Protein AF-A0A2S3QRE5-F1 (afdb_monomer)

Radius of gyration: 14.34 Å; Cα contacts (8 Å, |Δi|>4): 87; chains: 1; bounding box: 33×30×36 Å

Nearest PDB structures (foldseek):
  2wy4-assembly1_A  TM=5.743E-01  e=6.228E-01  Campylobacter jejuni
  7dih-assembly2_B  TM=5.641E-01  e=8.441E-01  Aquifex aeolicus VF5
  1v4x-assembly1_A  TM=5.140E-01  e=6.552E-01  Thunnus thynnus
  1cqx-assembly1_A  TM=5.227E-01  e=6.892E-01  Cupriavidus necator
  4iro-assembly1_C  TM=5.812E-01  e=5.231E+00  Trematomus bernacchii

Structure (mmCIF, N/CA/C/O backbone):
data_AF-A0A2S3QRE5-F1
#
_entry.id   AF-A0A2S3QRE5-F1
#
loop_
_atom_site.group_PDB
_atom_site.id
_atom_site.type_symbol
_atom_site.label_atom_id
_atom_site.label_alt_id
_atom_site.label_comp_id
_atom_site.la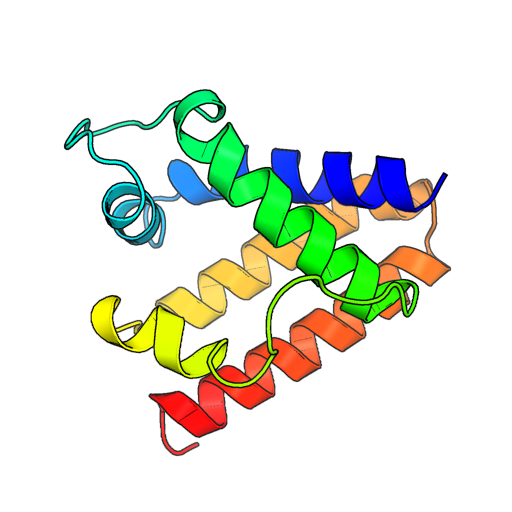bel_asym_id
_atom_site.label_entity_id
_atom_site.label_seq_id
_atom_site.pdbx_PDB_ins_code
_atom_site.Cartn_x
_atom_site.Cartn_y
_atom_site.Cartn_z
_atom_site.occupancy
_atom_site.B_iso_or_equiv
_atom_site.auth_seq_id
_atom_site.auth_comp_id
_atom_site.auth_asym_id
_atom_site.auth_atom_id
_atom_site.pdbx_PDB_model_num
ATOM 1 N N . MET A 1 1 ? -4.442 9.277 17.644 1.00 82.94 1 MET A N 1
ATOM 2 C CA . MET A 1 1 ? -4.113 7.846 17.812 1.00 82.94 1 MET A CA 1
ATOM 3 C C . MET A 1 1 ? -4.108 7.135 16.464 1.00 82.94 1 MET A C 1
ATOM 5 O O . MET A 1 1 ? -3.065 6.629 16.083 1.00 82.94 1 MET A O 1
ATOM 9 N N . GLU A 1 2 ? -5.195 7.197 15.691 1.00 92.94 2 GLU A N 1
ATOM 10 C CA . GLU A 1 2 ? -5.298 6.530 14.378 1.00 92.94 2 GLU A CA 1
ATOM 11 C C . GLU A 1 2 ? -4.346 7.094 13.312 1.00 92.94 2 GLU A C 1
ATOM 13 O O . GLU A 1 2 ? -3.720 6.322 12.603 1.00 92.94 2 GLU A O 1
ATOM 18 N N . ILE A 1 3 ? -4.146 8.418 13.240 1.00 95.56 3 ILE A N 1
ATOM 19 C CA . ILE A 1 3 ? -3.173 9.030 12.308 1.00 95.56 3 ILE A CA 1
ATOM 20 C C . ILE A 1 3 ? -1.757 8.474 12.528 1.00 95.56 3 ILE A C 1
ATOM 22 O O . ILE A 1 3 ? -1.106 8.037 11.586 1.00 95.56 3 ILE A O 1
ATOM 26 N N . GLN A 1 4 ? -1.311 8.424 13.785 1.00 96.69 4 GLN A N 1
ATOM 27 C CA . GLN A 1 4 ? -0.004 7.863 14.142 1.00 96.69 4 GLN A CA 1
ATOM 28 C C . GLN A 1 4 ? 0.068 6.357 13.860 1.00 96.69 4 GLN A C 1
ATOM 30 O O . GLN A 1 4 ? 1.128 5.841 13.518 1.00 96.69 4 GLN A O 1
ATOM 35 N N . LEU A 1 5 ? -1.047 5.636 14.017 1.00 97.69 5 LEU A N 1
ATOM 36 C CA . LEU A 1 5 ? -1.124 4.224 13.659 1.00 97.69 5 LEU A CA 1
ATOM 37 C C . LEU A 1 5 ? -0.998 4.033 12.142 1.00 97.69 5 LEU A C 1
ATOM 39 O O . LEU A 1 5 ? -0.249 3.157 11.720 1.00 97.69 5 LEU A O 1
ATOM 43 N N . ILE A 1 6 ? -1.648 4.882 11.337 1.00 98.25 6 ILE A N 1
ATOM 44 C CA . ILE A 1 6 ? -1.502 4.884 9.877 1.00 98.25 6 ILE A CA 1
ATOM 45 C C . ILE A 1 6 ? -0.031 5.054 9.502 1.00 98.25 6 ILE A C 1
ATOM 47 O O . ILE A 1 6 ? 0.498 4.219 8.781 1.00 98.25 6 ILE A O 1
ATOM 51 N N . GLU A 1 7 ? 0.637 6.076 10.038 1.00 97.44 7 GLU A N 1
ATOM 52 C CA . GLU A 1 7 ? 2.052 6.358 9.757 1.00 97.44 7 GLU A CA 1
ATOM 53 C C . GLU A 1 7 ? 2.980 5.196 10.140 1.00 97.44 7 GLU A C 1
ATOM 55 O O . GLU A 1 7 ? 3.921 4.879 9.414 1.00 97.44 7 GLU A O 1
ATOM 60 N N . LYS A 1 8 ? 2.717 4.534 11.274 1.00 97.88 8 LYS A N 1
ATOM 61 C CA . LYS A 1 8 ? 3.495 3.366 11.713 1.00 97.88 8 LYS A CA 1
ATOM 62 C C . LYS A 1 8 ? 3.298 2.171 10.786 1.00 97.88 8 LYS A C 1
ATOM 64 O O . LYS A 1 8 ? 4.281 1.553 10.383 1.00 97.88 8 LYS A O 1
ATOM 69 N N . VAL A 1 9 ? 2.048 1.855 10.451 1.00 98.44 9 VAL A N 1
ATOM 70 C CA . VAL A 1 9 ? 1.699 0.725 9.578 1.00 98.44 9 VAL A CA 1
ATOM 71 C C . VAL A 1 9 ? 2.270 0.934 8.180 1.00 98.44 9 VAL A C 1
ATOM 73 O O . VAL A 1 9 ? 2.899 0.027 7.641 1.00 98.44 9 VAL A O 1
ATOM 76 N N . THR A 1 10 ? 2.098 2.119 7.591 1.00 97.75 10 THR A N 1
ATOM 77 C CA . THR A 1 10 ? 2.609 2.410 6.245 1.00 97.75 10 THR A CA 1
ATOM 78 C C . THR A 1 10 ? 4.129 2.355 6.207 1.00 97.75 10 THR A C 1
ATOM 80 O O . THR A 1 10 ? 4.679 1.720 5.312 1.00 97.75 10 THR A O 1
ATOM 83 N N . ARG A 1 11 ? 4.821 2.939 7.192 1.00 97.31 11 ARG A N 1
ATOM 84 C CA . ARG A 1 11 ? 6.283 2.866 7.277 1.00 97.31 11 ARG A CA 1
ATOM 85 C C . ARG A 1 11 ? 6.765 1.420 7.395 1.00 97.31 11 ARG A C 1
ATOM 87 O O . ARG A 1 11 ? 7.611 1.014 6.607 1.00 97.31 11 ARG A O 1
ATOM 94 N N . SER A 1 12 ? 6.176 0.639 8.304 1.00 97.88 12 SER A N 1
ATOM 95 C CA . SER A 1 12 ? 6.507 -0.783 8.493 1.00 97.88 12 SER A CA 1
ATOM 96 C C . SER A 1 12 ? 6.269 -1.608 7.225 1.00 97.88 12 SER A C 1
ATOM 98 O O . SER A 1 12 ? 7.097 -2.436 6.846 1.00 97.88 12 SER A O 1
ATOM 100 N N . PHE A 1 13 ? 5.166 -1.347 6.519 1.00 98.25 13 PHE A N 1
ATOM 101 C CA . PHE A 1 13 ? 4.881 -1.996 5.245 1.00 98.25 13 PHE A CA 1
ATOM 102 C C . PHE A 1 13 ? 5.956 -1.670 4.202 1.00 98.25 13 PHE A C 1
ATOM 104 O O . PHE A 1 13 ? 6.467 -2.585 3.561 1.00 98.25 13 PHE A O 1
ATOM 111 N N . TYR A 1 14 ? 6.336 -0.397 4.048 1.00 96.00 14 TYR A N 1
ATOM 112 C CA . TYR A 1 14 ? 7.350 0.003 3.068 1.00 96.00 14 TYR A CA 1
ATOM 113 C C . TYR A 1 14 ? 8.731 -0.564 3.392 1.00 96.00 14 TYR A C 1
ATOM 115 O O . TYR A 1 14 ? 9.395 -1.042 2.480 1.00 96.00 14 TYR A O 1
ATOM 123 N N . GLU A 1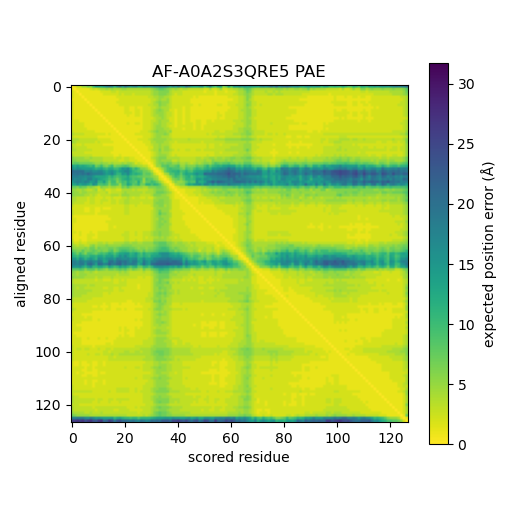 15 ? 9.145 -0.606 4.661 1.00 95.19 15 GLU A N 1
ATOM 124 C CA . GLU A 1 15 ? 10.422 -1.223 5.062 1.00 95.19 15 GLU A CA 1
ATOM 125 C C . GLU A 1 15 ? 10.544 -2.679 4.586 1.00 95.19 15 GLU A C 1
ATOM 127 O O . GLU A 1 15 ? 11.621 -3.117 4.167 1.00 95.19 15 GLU A O 1
ATOM 132 N N . LYS A 1 16 ? 9.425 -3.412 4.587 1.00 96.12 16 LYS A N 1
ATOM 133 C CA . LYS A 1 16 ? 9.342 -4.781 4.065 1.00 96.12 16 LYS A CA 1
ATOM 134 C C . LYS A 1 16 ? 9.222 -4.801 2.542 1.00 96.12 16 LYS A C 1
ATOM 136 O O . LYS A 1 16 ? 9.940 -5.542 1.879 1.00 96.12 16 LYS A O 1
ATOM 141 N N . ALA A 1 17 ? 8.323 -3.995 1.981 1.00 95.69 17 ALA A N 1
ATOM 142 C CA . ALA A 1 17 ? 7.946 -4.052 0.572 1.00 95.69 17 ALA A CA 1
ATOM 143 C C . ALA A 1 17 ? 9.083 -3.639 -0.371 1.00 95.69 17 ALA A C 1
ATOM 145 O O . ALA A 1 17 ? 9.257 -4.270 -1.411 1.00 95.69 17 ALA A O 1
ATOM 146 N N . ILE A 1 18 ? 9.893 -2.641 -0.001 1.00 93.19 18 ILE A N 1
ATOM 147 C CA . ILE A 1 18 ? 11.018 -2.172 -0.831 1.00 93.19 18 ILE A CA 1
ATOM 148 C C . ILE A 1 18 ? 12.116 -3.235 -0.985 1.00 93.19 18 ILE A C 1
ATOM 150 O O . ILE A 1 18 ? 12.839 -3.239 -1.979 1.00 93.19 18 ILE A O 1
ATOM 154 N N . ASN A 1 19 ? 12.202 -4.162 -0.028 1.00 91.75 19 ASN A N 1
ATOM 155 C CA . ASN A 1 19 ? 13.176 -5.252 -0.001 1.00 91.75 19 ASN A CA 1
ATOM 156 C C . ASN A 1 19 ? 12.552 -6.618 -0.336 1.00 91.75 19 ASN A C 1
ATOM 158 O O . ASN A 1 19 ? 13.238 -7.639 -0.287 1.00 91.75 19 ASN A O 1
ATOM 162 N N . ASP A 1 20 ? 11.263 -6.660 -0.680 1.00 95.00 20 ASP A N 1
ATOM 163 C CA 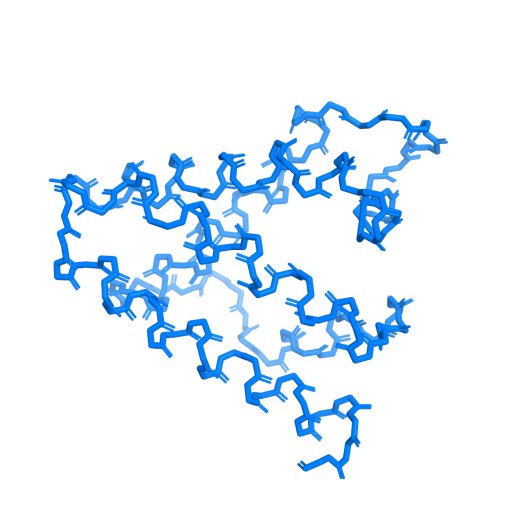. ASP A 1 20 ? 10.586 -7.901 -1.036 1.00 95.00 20 ASP A CA 1
ATOM 164 C C . ASP A 1 20 ? 11.091 -8.428 -2.387 1.00 95.00 20 ASP A C 1
ATOM 166 O O . ASP A 1 20 ? 11.176 -7.694 -3.373 1.00 95.00 20 ASP A O 1
ATOM 170 N N . VAL A 1 21 ? 11.397 -9.724 -2.446 1.00 93.31 21 VAL A N 1
ATOM 171 C CA . VAL A 1 21 ? 11.996 -10.361 -3.630 1.00 93.31 21 VAL A CA 1
ATOM 172 C C . VAL A 1 21 ? 11.083 -10.291 -4.860 1.00 93.31 21 VAL A C 1
ATOM 174 O O . VAL A 1 21 ? 11.582 -10.229 -5.982 1.00 93.31 21 VAL A O 1
ATOM 177 N N . PHE A 1 22 ? 9.760 -10.271 -4.676 1.00 94.62 22 PHE A N 1
ATOM 178 C CA . PHE A 1 22 ? 8.803 -10.278 -5.781 1.00 94.62 22 PHE A CA 1
ATOM 179 C C . PHE A 1 22 ? 8.363 -8.879 -6.198 1.00 94.62 22 PHE A C 1
ATOM 181 O O . PHE A 1 22 ? 8.145 -8.653 -7.382 1.00 94.62 22 PHE A O 1
ATOM 188 N N . ILE A 1 23 ? 8.214 -7.945 -5.255 1.00 95.50 23 ILE A N 1
ATOM 189 C CA . ILE A 1 23 ? 7.637 -6.619 -5.549 1.00 95.50 23 ILE A CA 1
ATOM 190 C C . ILE A 1 23 ? 8.600 -5.449 -5.336 1.00 95.50 23 ILE A C 1
ATOM 192 O O . ILE A 1 23 ? 8.344 -4.365 -5.858 1.00 95.50 23 ILE A O 1
ATOM 196 N N . GLY A 1 24 ? 9.729 -5.647 -4.648 1.00 92.50 24 GLY A N 1
ATOM 197 C CA . GLY A 1 24 ? 10.693 -4.589 -4.315 1.00 92.50 24 GLY A CA 1
ATOM 198 C C . GLY A 1 24 ? 11.237 -3.849 -5.537 1.00 92.50 24 GLY A C 1
ATOM 199 O O . GLY A 1 24 ? 11.490 -2.646 -5.497 1.00 92.50 24 GLY A O 1
ATOM 200 N N . TYR A 1 25 ? 11.333 -4.535 -6.679 1.00 90.62 25 TYR A N 1
ATOM 201 C CA . TYR A 1 25 ? 11.798 -3.924 -7.923 1.00 90.62 25 TYR A CA 1
ATOM 202 C C . TYR A 1 25 ? 10.869 -2.838 -8.477 1.00 90.62 25 TYR A C 1
ATOM 204 O O . TYR A 1 25 ? 11.353 -1.930 -9.152 1.00 90.62 25 TYR A O 1
ATOM 212 N N . HIS A 1 26 ? 9.566 -2.893 -8.185 1.00 91.75 26 HIS A N 1
ATOM 213 C CA . HIS A 1 26 ? 8.633 -1.830 -8.566 1.00 91.75 26 HIS A CA 1
ATOM 214 C C . HIS A 1 26 ? 8.897 -0.556 -7.772 1.00 91.75 26 HIS A C 1
ATOM 216 O O . HIS A 1 26 ? 8.856 0.534 -8.335 1.00 91.75 26 HIS A O 1
ATOM 222 N N . PHE A 1 27 ? 9.245 -0.685 -6.491 1.00 90.19 27 PHE A N 1
ATOM 223 C CA . PHE A 1 27 ? 9.537 0.458 -5.628 1.00 90.19 27 PHE A CA 1
ATOM 224 C C . PHE A 1 27 ? 10.820 1.185 -6.038 1.00 90.19 27 PHE A C 1
ATOM 226 O O . PHE A 1 27 ? 10.875 2.409 -5.955 1.00 90.19 27 PHE A O 1
ATOM 233 N N . ARG A 1 28 ? 11.811 0.476 -6.592 1.00 85.31 28 ARG A N 1
ATOM 234 C CA . ARG A 1 28 ? 13.017 1.102 -7.168 1.00 85.31 28 ARG A CA 1
ATOM 235 C C . ARG A 1 28 ? 12.729 2.037 -8.344 1.00 85.31 28 ARG A C 1
ATOM 237 O O . ARG A 1 28 ? 13.552 2.884 -8.649 1.00 85.31 28 ARG A O 1
ATOM 244 N N . LYS A 1 29 ? 11.574 1.907 -9.006 1.00 85.50 29 LYS A N 1
ATOM 245 C CA . LYS A 1 29 ? 11.163 2.825 -10.083 1.00 85.50 29 LYS A CA 1
ATOM 246 C C . LYS A 1 29 ? 10.648 4.169 -9.548 1.00 85.50 29 LYS A C 1
ATOM 248 O O . LYS A 1 29 ? 10.483 5.101 -10.327 1.00 85.50 29 LYS A O 1
ATOM 253 N N . ILE A 1 30 ? 10.358 4.254 -8.246 1.00 79.31 30 ILE A N 1
ATOM 254 C CA . ILE A 1 30 ? 9.856 5.465 -7.580 1.00 79.31 30 ILE A CA 1
ATOM 255 C C . ILE A 1 30 ? 11.018 6.381 -7.184 1.00 79.31 30 ILE A C 1
ATOM 257 O O . ILE A 1 30 ? 10.871 7.601 -7.197 1.00 79.31 30 ILE A O 1
ATOM 261 N N . THR A 1 31 ? 12.170 5.810 -6.835 1.00 71.69 31 THR A N 1
ATOM 262 C CA . THR A 1 31 ? 13.349 6.567 -6.419 1.00 71.69 31 THR A CA 1
ATOM 263 C C . THR A 1 31 ? 14.256 6.818 -7.626 1.00 71.69 31 THR A C 1
ATOM 265 O O . THR A 1 31 ? 14.390 5.982 -8.515 1.00 71.69 31 THR A O 1
ATOM 268 N N . ALA A 1 32 ? 14.909 7.981 -7.683 1.00 59.62 32 ALA A N 1
ATOM 269 C CA . ALA A 1 32 ? 15.859 8.302 -8.759 1.00 59.62 32 ALA A CA 1
ATOM 270 C C . ALA A 1 32 ? 17.146 7.446 -8.708 1.00 59.62 32 ALA A C 1
ATOM 272 O O . ALA A 1 32 ? 17.990 7.520 -9.602 1.00 59.62 32 ALA A O 1
ATOM 273 N N . ASN A 1 33 ? 17.302 6.629 -7.663 1.00 57.38 33 ASN A N 1
ATOM 274 C CA . ASN A 1 33 ? 18.492 5.842 -7.391 1.00 57.38 33 ASN A CA 1
ATOM 275 C C . ASN A 1 33 ? 18.291 4.398 -7.858 1.00 57.38 33 ASN A C 1
ATOM 277 O O . ASN A 1 33 ? 17.489 3.652 -7.308 1.00 57.38 33 ASN A O 1
ATOM 281 N N . SER A 1 34 ? 19.103 3.962 -8.824 1.00 56.78 34 SER A N 1
ATOM 282 C CA . SER A 1 34 ? 19.121 2.579 -9.337 1.00 56.78 34 SER A CA 1
ATOM 283 C C . SER A 1 34 ? 19.784 1.574 -8.374 1.00 56.78 34 SER A C 1
ATOM 285 O O . SER A 1 34 ? 20.309 0.548 -8.805 1.00 56.78 34 SER A O 1
ATOM 287 N N . ALA A 1 35 ? 19.827 1.881 -7.074 1.00 63.91 35 ALA A N 1
ATOM 288 C CA . ALA A 1 35 ? 20.497 1.050 -6.082 1.00 63.91 35 ALA A CA 1
ATOM 289 C C . ALA A 1 35 ? 19.746 -0.289 -5.889 1.00 63.91 35 ALA A C 1
ATOM 291 O O . ALA A 1 35 ? 18.513 -0.302 -5.898 1.00 63.91 35 ALA A O 1
ATOM 292 N N . PRO A 1 36 ? 20.455 -1.423 -5.702 1.00 60.19 36 PRO A N 1
ATOM 293 C CA . PRO A 1 36 ? 19.820 -2.738 -5.554 1.00 60.19 36 PRO A CA 1
ATOM 294 C C . PRO A 1 36 ? 18.930 -2.839 -4.309 1.00 60.19 36 PRO A C 1
ATOM 296 O O . PRO A 1 36 ? 17.923 -3.548 -4.325 1.00 60.19 36 PRO A O 1
ATOM 299 N N . LEU A 1 37 ? 19.308 -2.116 -3.253 1.00 60.38 37 LEU A N 1
ATOM 300 C CA . LEU A 1 37 ? 18.585 -1.977 -1.996 1.00 60.38 37 LEU A CA 1
ATOM 301 C C . LEU A 1 37 ? 18.230 -0.504 -1.820 1.00 60.38 37 LEU A C 1
ATOM 303 O O . LEU A 1 37 ? 19.077 0.360 -2.050 1.00 60.38 37 LEU A O 1
ATOM 307 N N . SER A 1 38 ? 16.995 -0.229 -1.419 1.00 67.81 38 SER A N 1
ATOM 308 C CA . SER A 1 38 ? 16.550 1.131 -1.125 1.00 67.81 38 SER A CA 1
ATOM 309 C C . SER A 1 38 ? 16.438 1.325 0.382 1.00 67.81 38 SER A C 1
ATOM 311 O O . SER A 1 38 ? 15.997 0.419 1.094 1.00 67.81 38 SER A O 1
ATOM 313 N N . SER A 1 39 ? 16.834 2.498 0.872 1.00 83.25 39 SER A N 1
ATOM 314 C CA . SER A 1 39 ? 16.535 2.884 2.248 1.00 83.25 39 SER A CA 1
ATOM 315 C C . SER A 1 39 ? 15.089 3.356 2.322 1.00 83.25 39 SER A C 1
ATOM 317 O O . SER A 1 39 ? 14.566 3.943 1.375 1.00 83.25 39 SER A O 1
ATOM 319 N N . ILE A 1 40 ? 14.443 3.158 3.469 1.00 86.56 40 ILE A N 1
ATOM 320 C CA . ILE A 1 40 ? 13.135 3.765 3.736 1.00 86.56 40 ILE A CA 1
ATOM 321 C C . ILE A 1 40 ? 13.183 5.297 3.607 1.00 86.56 40 ILE A C 1
ATOM 323 O O . ILE A 1 40 ? 12.195 5.911 3.207 1.00 86.56 40 ILE A O 1
ATOM 327 N N . ASP A 1 41 ? 14.345 5.901 3.870 1.00 85.94 41 ASP A N 1
ATOM 328 C CA . ASP A 1 41 ? 14.558 7.347 3.769 1.00 85.94 41 ASP A CA 1
ATOM 329 C C . ASP A 1 41 ? 14.398 7.863 2.329 1.00 85.94 41 ASP A C 1
ATOM 331 O O . ASP A 1 41 ? 13.925 8.982 2.127 1.00 85.94 41 ASP A O 1
ATOM 335 N N . ASP A 1 42 ? 14.678 7.025 1.320 1.00 83.69 42 ASP A N 1
ATOM 336 C CA . ASP A 1 42 ? 14.484 7.367 -0.096 1.00 83.69 42 ASP A CA 1
ATOM 337 C C . ASP A 1 42 ? 12.992 7.530 -0.460 1.00 83.69 42 ASP A C 1
ATOM 339 O O . ASP A 1 42 ? 12.654 8.092 -1.502 1.00 83.69 42 ASP A O 1
ATOM 343 N N . PHE A 1 43 ? 12.081 7.049 0.394 1.00 88.25 43 PHE A N 1
ATOM 344 C CA . PHE A 1 43 ? 10.634 7.075 0.177 1.00 88.25 43 PHE A CA 1
ATOM 345 C C . PHE A 1 43 ? 9.916 8.137 1.004 1.00 88.25 43 PHE A C 1
ATOM 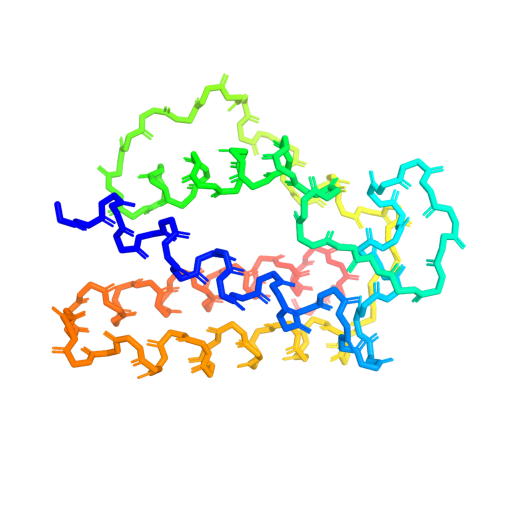347 O O . PHE A 1 43 ? 8.686 8.158 0.994 1.00 88.25 43 PHE A O 1
ATOM 354 N N . GLN A 1 44 ? 10.622 9.030 1.701 1.00 87.50 44 GLN A N 1
ATOM 355 C CA . GLN A 1 44 ? 9.991 9.965 2.638 1.00 87.50 44 GLN A CA 1
ATOM 356 C C . GLN A 1 44 ? 8.878 10.806 1.985 1.00 87.50 44 GLN A C 1
ATOM 358 O O . GLN A 1 44 ? 7.771 10.895 2.517 1.00 87.50 44 GLN A O 1
ATOM 363 N N . GLU A 1 45 ? 9.118 11.359 0.793 1.00 87.38 45 GLU A N 1
ATOM 364 C CA . GLU A 1 45 ? 8.096 12.112 0.048 1.00 87.38 45 GLU A CA 1
ATOM 365 C C . GLU A 1 45 ? 6.928 11.228 -0.405 1.00 87.38 45 GLU A C 1
ATOM 367 O O . GLU A 1 45 ? 5.764 11.640 -0.400 1.00 87.38 45 GLU A O 1
ATOM 372 N N . HIS A 1 46 ? 7.221 9.987 -0.786 1.00 89.19 46 HIS A N 1
ATOM 373 C CA . HIS A 1 46 ? 6.201 9.034 -1.192 1.00 89.19 46 HIS A CA 1
ATOM 374 C C . HIS A 1 46 ? 5.315 8.638 -0.001 1.00 89.19 46 HIS A C 1
ATOM 376 O O . HIS A 1 46 ? 4.090 8.682 -0.111 1.00 89.19 46 HIS A O 1
ATOM 382 N N . LEU A 1 47 ? 5.909 8.362 1.163 1.00 92.69 47 LEU A N 1
ATOM 383 C CA . LEU A 1 47 ? 5.209 8.023 2.402 1.00 92.69 47 LEU A CA 1
ATOM 384 C C . LEU A 1 47 ? 4.242 9.122 2.848 1.00 92.69 47 LEU A C 1
ATOM 386 O O . LEU A 1 47 ? 3.140 8.800 3.281 1.00 92.69 47 LEU A O 1
ATOM 390 N N . VAL A 1 48 ? 4.584 10.404 2.676 1.00 92.38 48 VAL A N 1
ATOM 391 C CA . VAL A 1 48 ? 3.649 11.515 2.948 1.00 92.38 48 VAL A CA 1
ATOM 392 C C . VAL A 1 48 ? 2.365 11.367 2.124 1.00 92.38 48 VAL A C 1
ATOM 394 O O . VAL A 1 48 ? 1.263 11.494 2.661 1.00 92.38 48 VAL A O 1
ATOM 397 N N . ASN A 1 49 ? 2.487 11.040 0.835 1.00 90.75 49 ASN A N 1
ATOM 398 C CA . ASN A 1 49 ? 1.330 10.853 -0.043 1.00 90.75 49 ASN A CA 1
ATOM 399 C C . ASN A 1 49 ? 0.520 9.603 0.328 1.00 90.75 49 ASN A C 1
ATOM 401 O O . ASN A 1 49 ? -0.710 9.649 0.328 1.00 90.75 49 ASN A O 1
ATOM 405 N N . ILE A 1 50 ? 1.192 8.505 0.680 1.00 93.38 50 ILE A N 1
ATOM 406 C CA . ILE A 1 50 ? 0.537 7.258 1.099 1.00 93.38 50 ILE A CA 1
ATOM 407 C C . ILE A 1 50 ? -0.197 7.432 2.433 1.00 93.38 50 ILE A C 1
ATOM 409 O O . ILE A 1 50 ? -1.328 6.968 2.580 1.00 93.38 50 ILE A O 1
ATOM 413 N N . ASN A 1 51 ? 0.391 8.160 3.383 1.00 95.50 51 ASN A N 1
ATOM 414 C CA . ASN A 1 51 ? -0.252 8.498 4.651 1.00 95.50 51 ASN A CA 1
ATOM 415 C C . ASN A 1 51 ? -1.499 9.347 4.425 1.00 95.50 51 ASN A C 1
ATOM 417 O O . ASN A 1 51 ? -2.567 9.008 4.931 1.00 95.50 51 ASN A O 1
ATOM 421 N N . ALA A 1 52 ? -1.393 10.400 3.612 1.00 93.62 52 ALA A N 1
ATOM 422 C CA . ALA A 1 52 ? -2.537 11.230 3.255 1.00 93.62 52 ALA A CA 1
ATOM 423 C C . ALA A 1 52 ? -3.639 10.415 2.553 1.00 93.62 52 ALA A C 1
ATOM 425 O O . ALA A 1 52 ? -4.824 10.629 2.811 1.00 93.62 52 ALA A O 1
ATOM 426 N N . PHE A 1 53 ? -3.265 9.458 1.696 1.00 93.62 53 PH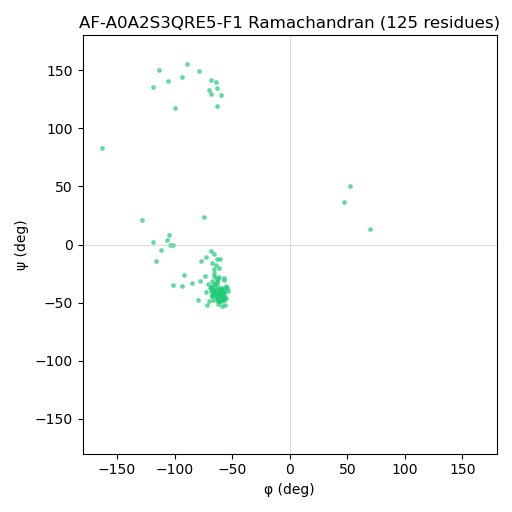E A N 1
ATOM 427 C CA . PHE A 1 53 ? -4.215 8.575 1.024 1.00 93.62 53 PHE A CA 1
ATOM 428 C C . PHE A 1 53 ? -4.992 7.732 2.038 1.00 93.62 53 PHE A C 1
ATOM 430 O O . PHE A 1 53 ? -6.223 7.743 2.028 1.00 93.62 53 PHE A O 1
ATOM 437 N N . TRP A 1 54 ? -4.305 7.055 2.958 1.00 95.88 54 TRP A N 1
ATOM 438 C CA . TRP A 1 54 ? -4.969 6.215 3.956 1.00 95.88 54 TRP A CA 1
ATOM 439 C C . TRP A 1 54 ? -5.779 7.012 4.971 1.00 95.88 54 TRP A C 1
ATOM 441 O O . TRP A 1 54 ? -6.882 6.601 5.324 1.00 95.88 54 TRP A O 1
ATOM 451 N N . GLN A 1 55 ? -5.302 8.189 5.372 1.00 95.88 55 GLN A N 1
ATOM 452 C CA . GLN A 1 55 ? -6.076 9.128 6.184 1.00 95.88 55 GLN A CA 1
ATOM 453 C C . GLN A 1 55 ? -7.391 9.509 5.492 1.00 95.88 55 GLN A C 1
ATOM 455 O O . GLN A 1 55 ? -8.440 9.528 6.132 1.00 95.88 55 GLN A O 1
ATOM 460 N N . ALA A 1 56 ? -7.374 9.735 4.178 1.00 93.88 56 ALA A N 1
ATOM 461 C CA . ALA A 1 56 ? -8.597 10.002 3.434 1.00 93.88 56 ALA A CA 1
ATOM 462 C C . ALA A 1 56 ? -9.530 8.788 3.361 1.00 93.88 56 ALA A C 1
ATOM 464 O O . ALA A 1 56 ? -10.736 8.921 3.561 1.00 93.88 56 ALA A O 1
ATOM 465 N N . GLN A 1 57 ? -8.984 7.595 3.112 1.00 93.06 57 GLN A N 1
ATOM 466 C CA . GLN A 1 57 ? -9.785 6.376 2.970 1.00 93.06 57 GLN A CA 1
ATOM 467 C C . GLN A 1 57 ? -10.403 5.882 4.283 1.00 93.06 57 GLN A C 1
ATOM 469 O O . GLN A 1 57 ? -11.490 5.299 4.253 1.00 93.06 57 GLN A O 1
ATOM 474 N N . LEU A 1 58 ? -9.707 6.073 5.406 1.00 96.38 58 LEU A N 1
ATOM 475 C CA . LEU A 1 58 ? -10.078 5.510 6.709 1.00 96.38 58 LEU A CA 1
ATOM 476 C C . LEU A 1 58 ? -10.748 6.534 7.620 1.00 96.38 58 LEU A C 1
ATOM 478 O O . LEU A 1 58 ? -11.648 6.173 8.368 1.00 96.38 58 LEU A O 1
ATOM 482 N N . LEU A 1 59 ? -10.329 7.799 7.544 1.00 96.12 59 LEU A N 1
ATOM 483 C CA . LEU A 1 59 ? -10.782 8.861 8.448 1.00 96.12 59 LEU A CA 1
ATOM 484 C C . LEU A 1 59 ? -11.653 9.911 7.743 1.00 96.12 59 LEU A C 1
ATOM 486 O O . LEU A 1 59 ? -12.141 10.832 8.389 1.00 96.12 59 LEU A O 1
ATOM 490 N N . GLY A 1 60 ? -11.827 9.819 6.419 1.00 92.38 60 GLY A N 1
ATOM 491 C CA . GLY A 1 60 ? -12.587 10.804 5.640 1.00 92.38 60 GLY A CA 1
ATOM 492 C C . GLY A 1 60 ? -11.904 12.172 5.524 1.00 92.38 60 GLY A C 1
ATOM 493 O O . GLY A 1 60 ? -12.535 13.146 5.115 1.00 92.38 60 GLY A O 1
ATOM 494 N N . ILE A 1 61 ? -10.618 12.265 5.878 1.00 92.94 61 ILE A N 1
ATOM 495 C CA . ILE A 1 61 ? -9.826 13.489 5.725 1.00 92.94 61 ILE A CA 1
ATOM 496 C C . ILE A 1 61 ? -9.708 13.824 4.233 1.00 92.94 61 ILE A C 1
ATOM 498 O O . ILE A 1 61 ? -9.541 12.949 3.387 1.00 92.94 61 ILE A O 1
ATOM 502 N N . LYS A 1 62 ? -9.798 15.105 3.873 1.00 87.25 62 LYS A N 1
ATOM 503 C CA . LYS A 1 62 ? -9.716 15.507 2.466 1.00 87.25 62 LYS A CA 1
ATOM 504 C C . LYS A 1 62 ? -8.340 15.159 1.891 1.00 87.25 62 LYS A C 1
ATOM 506 O O . LYS A 1 62 ? -7.328 15.693 2.339 1.00 87.25 62 LYS A O 1
ATOM 511 N N . PHE A 1 63 ? -8.313 14.311 0.862 1.00 82.94 63 PHE A N 1
ATOM 512 C CA . PHE A 1 63 ? -7.080 14.018 0.137 1.00 82.94 63 PHE A CA 1
ATOM 513 C C . PHE A 1 63 ? -6.636 15.269 -0.648 1.00 82.94 63 PHE A C 1
ATOM 515 O O . PHE A 1 63 ? -7.454 15.857 -1.362 1.00 82.94 63 PHE A O 1
ATOM 522 N N . PRO A 1 64 ? -5.370 15.708 -0.530 1.00 74.38 64 PRO A N 1
ATOM 523 C CA . PRO A 1 64 ? -4.908 16.952 -1.147 1.00 74.38 64 PRO A CA 1
ATOM 524 C C . PRO A 1 64 ? -4.759 16.874 -2.674 1.00 74.38 64 PRO A C 1
ATOM 526 O O . PRO A 1 64 ? -4.585 17.910 -3.312 1.00 74.38 64 PRO A O 1
ATOM 529 N N . ARG A 1 65 ? -4.831 15.678 -3.277 1.00 69.19 65 ARG A N 1
ATOM 530 C CA . ARG A 1 65 ? -4.755 15.475 -4.732 1.00 69.19 65 ARG A CA 1
ATOM 531 C C . ARG A 1 65 ? -6.091 14.962 -5.285 1.00 69.19 65 ARG A C 1
ATOM 533 O O . ARG A 1 65 ? -6.806 14.256 -4.573 1.00 69.19 65 ARG A O 1
ATOM 540 N N . PRO A 1 66 ? -6.447 15.275 -6.542 1.00 63.22 66 PRO A N 1
ATOM 541 C CA . PRO A 1 66 ? -7.610 14.667 -7.175 1.00 63.22 66 PRO A CA 1
ATOM 542 C C . PRO A 1 66 ? -7.438 13.143 -7.224 1.00 63.22 66 PRO A C 1
ATOM 544 O O . PRO A 1 66 ? -6.417 12.638 -7.683 1.00 63.22 66 PRO A O 1
ATOM 547 N N . ALA A 1 67 ? -8.444 12.404 -6.747 1.00 55.94 67 ALA A N 1
ATOM 548 C CA . ALA A 1 67 ? -8.432 10.937 -6.689 1.00 55.94 67 ALA A CA 1
ATOM 549 C C . ALA A 1 67 ? -8.415 10.257 -8.075 1.00 55.94 67 ALA A C 1
ATOM 551 O O . ALA A 1 67 ? -8.260 9.040 -8.158 1.00 55.94 67 ALA A O 1
ATOM 552 N N . ALA A 1 68 ? -8.578 11.039 -9.148 1.00 53.69 68 ALA A N 1
ATOM 553 C CA . ALA A 1 68 ? -8.905 10.578 -10.494 1.00 53.69 68 ALA A CA 1
ATOM 554 C C . ALA A 1 68 ? -7.853 9.678 -11.162 1.00 53.69 68 ALA A C 1
ATOM 556 O O . ALA A 1 68 ? -8.187 9.023 -12.135 1.00 53.69 68 ALA A O 1
ATOM 557 N N . HIS A 1 69 ? -6.632 9.571 -10.633 1.00 71.25 69 HIS A N 1
ATOM 558 C CA . HIS A 1 69 ? -5.556 8.848 -11.323 1.00 71.25 69 HIS A CA 1
ATOM 559 C C . HIS A 1 69 ? -4.859 7.801 -10.453 1.00 71.25 69 HIS A C 1
ATOM 561 O O . HIS A 1 69 ? -3.723 7.436 -10.734 1.00 71.25 69 HIS A O 1
ATOM 567 N N . LEU A 1 70 ? -5.486 7.311 -9.374 1.00 81.69 70 LEU A N 1
ATOM 568 C CA . LEU A 1 70 ? -4.802 6.352 -8.500 1.00 81.69 70 LEU A CA 1
ATOM 569 C C . LEU A 1 70 ? -4.467 5.041 -9.222 1.00 81.69 70 LEU A C 1
ATOM 571 O O . LEU A 1 70 ? -3.350 4.559 -9.090 1.00 81.69 70 LEU A O 1
ATOM 575 N N . LEU A 1 71 ? -5.398 4.474 -9.992 1.00 88.38 71 LEU A N 1
ATOM 576 C CA . LEU A 1 71 ? -5.129 3.257 -10.768 1.00 88.38 71 LEU A CA 1
ATOM 577 C C . LEU A 1 71 ? -4.168 3.553 -11.924 1.00 88.38 71 LEU A C 1
ATOM 579 O O . LEU A 1 71 ? -3.142 2.892 -12.041 1.00 88.38 71 LEU A O 1
ATOM 583 N N . GLU A 1 72 ? -4.440 4.610 -12.689 1.00 89.69 72 GLU A N 1
ATOM 584 C CA . GLU A 1 72 ? -3.611 5.065 -13.815 1.00 89.69 72 GLU A CA 1
ATOM 585 C C . GLU A 1 72 ? -2.143 5.308 -13.422 1.00 89.69 72 GLU A C 1
ATOM 587 O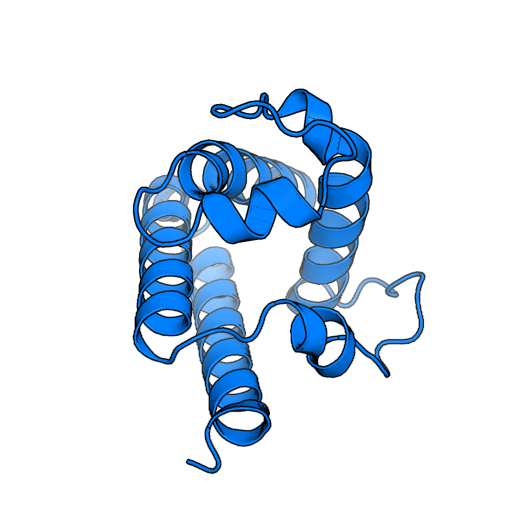 O . GLU A 1 72 ? -1.225 4.928 -14.146 1.00 89.69 72 GLU A O 1
ATOM 592 N N . ALA A 1 73 ? -1.890 5.839 -12.220 1.00 87.62 73 ALA A N 1
ATOM 593 C CA . ALA A 1 73 ? -0.540 6.064 -11.705 1.00 87.62 73 ALA A CA 1
ATOM 594 C C . ALA A 1 73 ? 0.299 4.781 -11.570 1.00 87.62 73 ALA A C 1
ATOM 596 O O . ALA A 1 73 ? 1.505 4.881 -11.377 1.00 87.62 73 ALA A O 1
ATOM 597 N N . HIS A 1 74 ? -0.302 3.591 -11.667 1.00 91.88 74 HIS A N 1
ATOM 598 C CA . HIS A 1 74 ? 0.395 2.306 -11.589 1.00 91.88 74 HIS A CA 1
ATOM 599 C C . HIS A 1 74 ? 0.562 1.625 -12.958 1.00 91.88 74 HIS A C 1
ATOM 601 O O . HIS A 1 74 ? 1.179 0.565 -13.025 1.00 91.88 74 HIS A O 1
ATOM 607 N N . GLU A 1 75 ? 0.076 2.209 -14.060 1.00 91.94 75 GLU A N 1
ATOM 608 C CA . GLU A 1 75 ? 0.156 1.596 -15.398 1.00 91.94 75 GLU A CA 1
ATOM 609 C C . GLU A 1 75 ? 1.583 1.306 -15.849 1.00 91.94 75 GLU A C 1
ATOM 611 O O . GLU A 1 75 ? 1.874 0.214 -16.339 1.00 91.94 75 GLU A O 1
ATOM 616 N N . TYR A 1 76 ? 2.503 2.237 -15.600 1.00 91.38 76 TYR A N 1
ATOM 617 C CA . TYR A 1 76 ? 3.911 2.087 -15.973 1.00 91.38 76 TYR A CA 1
ATOM 618 C C . TYR A 1 76 ? 4.617 0.929 -15.245 1.00 91.38 76 TYR A C 1
ATOM 620 O O . TYR A 1 76 ? 5.694 0.489 -15.659 1.00 91.38 76 TYR A O 1
ATOM 628 N N . LEU A 1 77 ? 4.045 0.435 -14.141 1.00 91.56 77 LEU A N 1
ATOM 629 C CA . LEU A 1 77 ? 4.621 -0.673 -13.390 1.00 91.56 77 LEU A CA 1
ATOM 630 C C . LEU A 1 77 ? 4.439 -2.001 -14.122 1.00 91.56 77 LEU A C 1
ATOM 632 O O . LEU A 1 77 ? 5.294 -2.869 -13.963 1.00 91.56 77 LEU A O 1
ATOM 636 N N . ASN A 1 78 ? 3.400 -2.130 -14.956 1.00 92.56 78 ASN A N 1
ATOM 637 C CA . ASN A 1 78 ? 3.048 -3.364 -15.658 1.00 92.56 78 ASN A CA 1
ATOM 638 C C . ASN A 1 78 ? 2.940 -4.557 -14.682 1.00 92.56 78 ASN A C 1
ATOM 640 O O . ASN A 1 78 ? 3.591 -5.588 -14.842 1.00 92.56 78 ASN A O 1
ATOM 644 N N . ILE A 1 79 ? 2.173 -4.345 -13.605 1.00 93.62 79 ILE A N 1
ATOM 645 C CA . ILE A 1 79 ? 2.032 -5.266 -12.469 1.00 93.62 79 ILE A CA 1
ATOM 646 C C . ILE A 1 79 ? 1.404 -6.580 -12.934 1.00 93.62 79 ILE A C 1
ATOM 648 O O . ILE A 1 79 ? 0.372 -6.575 -13.599 1.00 93.62 79 ILE A O 1
ATOM 652 N N . HIS A 1 80 ? 1.959 -7.708 -12.502 1.00 95.56 80 HIS A N 1
ATOM 653 C CA . HIS A 1 80 ? 1.378 -9.033 -12.710 1.00 95.56 80 HIS A CA 1
ATOM 654 C C . HIS A 1 80 ? 0.425 -9.419 -11.570 1.00 95.56 80 HIS A C 1
ATOM 656 O O . HIS A 1 80 ? 0.574 -8.989 -10.426 1.00 95.56 80 HIS A O 1
ATOM 662 N N . MET A 1 81 ? -0.537 -10.309 -11.839 1.00 95.50 81 MET A N 1
ATOM 663 C CA . MET A 1 81 ? -1.525 -10.733 -10.831 1.00 95.50 81 MET A CA 1
ATOM 664 C C . MET A 1 81 ? -0.877 -11.297 -9.551 1.00 95.50 81 MET A C 1
ATOM 666 O O . MET A 1 81 ? -1.357 -11.021 -8.450 1.00 95.50 81 MET A O 1
ATOM 670 N N . GLY A 1 82 ? 0.225 -12.045 -9.680 1.00 96.75 82 GLY A N 1
ATOM 671 C CA . GLY A 1 82 ? 0.977 -12.568 -8.534 1.00 96.75 82 GLY A CA 1
ATOM 672 C C . GLY A 1 82 ? 1.618 -11.472 -7.675 1.00 96.75 82 GLY A C 1
ATOM 673 O O . GLY A 1 82 ? 1.638 -11.586 -6.453 1.00 96.75 82 GLY A O 1
ATOM 674 N N . GLU A 1 83 ? 2.060 -10.376 -8.289 1.00 97.31 83 GLU A N 1
ATOM 675 C CA . GLU A 1 83 ? 2.673 -9.234 -7.600 1.00 97.31 83 GLU A CA 1
ATOM 676 C C . GLU A 1 83 ? 1.627 -8.432 -6.821 1.00 97.31 83 GLU A C 1
ATOM 678 O O . GLU A 1 83 ? 1.858 -8.085 -5.664 1.00 97.31 83 GLU A O 1
ATOM 683 N N . LEU A 1 84 ? 0.433 -8.229 -7.396 1.00 97.62 84 LEU A N 1
ATOM 684 C CA . LEU A 1 84 ? -0.704 -7.678 -6.649 1.00 97.62 84 LEU A CA 1
ATOM 685 C C . LEU A 1 84 ? -1.055 -8.575 -5.454 1.00 97.62 84 LEU A C 1
ATOM 687 O O . LEU A 1 84 ? -1.294 -8.081 -4.353 1.00 97.62 84 LEU A O 1
ATOM 691 N N . GLY A 1 85 ? -1.081 -9.895 -5.663 1.00 98.00 85 GLY A N 1
ATOM 692 C CA . GLY A 1 85 ? -1.311 -10.867 -4.595 1.00 98.00 85 GLY A CA 1
ATOM 693 C C . GLY A 1 85 ? -0.287 -10.743 -3.467 1.00 98.00 85 GLY A C 1
ATOM 694 O O . GLY A 1 85 ? -0.673 -10.679 -2.299 1.00 98.00 85 GLY A O 1
ATOM 695 N N . ARG A 1 86 ? 1.002 -10.635 -3.812 1.00 98.31 86 ARG A N 1
ATOM 696 C CA . ARG A 1 86 ? 2.082 -10.459 -2.836 1.00 98.31 86 ARG A CA 1
ATOM 697 C C . ARG A 1 86 ? 1.966 -9.14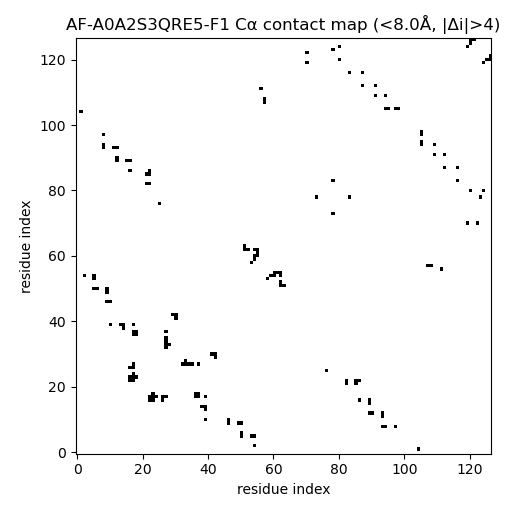2 -2.077 1.00 98.31 86 ARG A C 1
ATOM 699 O O . ARG A 1 86 ? 2.102 -9.153 -0.858 1.00 98.31 86 ARG A O 1
ATOM 706 N N . TRP A 1 87 ? 1.672 -8.039 -2.766 1.00 98.31 87 TRP A N 1
ATOM 707 C CA . TRP A 1 87 ? 1.474 -6.732 -2.134 1.00 98.31 87 TRP A CA 1
ATOM 708 C C . TRP A 1 87 ? 0.338 -6.776 -1.106 1.00 98.31 87 TRP A C 1
ATOM 710 O O . TRP A 1 87 ? 0.527 -6.373 0.038 1.00 98.31 87 TRP A O 1
ATOM 720 N N . VAL A 1 88 ? -0.818 -7.341 -1.481 1.00 98.44 88 VAL A N 1
ATOM 721 C CA . VAL A 1 88 ? -1.989 -7.459 -0.593 1.00 98.44 88 VAL A CA 1
ATOM 722 C C . VAL A 1 88 ? -1.684 -8.338 0.615 1.00 98.44 88 VAL A C 1
ATOM 724 O O . VAL A 1 88 ? -2.020 -7.969 1.739 1.00 98.44 88 VAL A O 1
ATOM 727 N N . MET A 1 89 ? -1.036 -9.483 0.393 1.00 98.56 89 MET A N 1
ATOM 728 C CA . MET A 1 89 ? -0.625 -10.395 1.459 1.00 98.56 89 MET A CA 1
ATOM 729 C C . MET A 1 89 ? 0.302 -9.693 2.455 1.00 98.56 89 MET A C 1
ATOM 731 O O . MET A 1 89 ? -0.009 -9.655 3.642 1.00 98.56 89 MET A O 1
ATOM 735 N N . LEU A 1 90 ? 1.375 -9.064 1.970 1.00 98.75 90 LEU A N 1
ATOM 736 C CA . LEU A 1 90 ? 2.356 -8.382 2.814 1.00 98.75 90 LEU A CA 1
ATOM 737 C C . LEU A 1 90 ? 1.741 -7.209 3.596 1.00 98.75 90 LEU A C 1
ATOM 739 O O . LEU A 1 90 ? 2.090 -6.967 4.756 1.00 98.75 90 LEU A O 1
ATOM 743 N N . PHE A 1 91 ? 0.799 -6.483 2.986 1.00 98.69 91 PHE A N 1
ATOM 744 C CA . PHE A 1 91 ? 0.092 -5.396 3.662 1.00 98.69 91 PHE A CA 1
ATOM 745 C C . PHE A 1 91 ? -0.804 -5.928 4.787 1.00 98.69 91 PHE A C 1
ATOM 747 O O . PHE A 1 91 ? -0.774 -5.396 5.894 1.00 98.69 91 PHE A O 1
ATOM 754 N N . LYS A 1 92 ? -1.561 -7.007 4.545 1.00 98.69 92 LYS A N 1
ATOM 755 C CA . LYS A 1 92 ? -2.400 -7.651 5.571 1.00 98.69 92 LYS A CA 1
ATOM 756 C C . LYS A 1 92 ? -1.580 -8.270 6.704 1.00 98.69 92 LYS A C 1
ATOM 758 O O . LYS A 1 92 ? -1.953 -8.132 7.865 1.00 98.69 92 LYS A O 1
ATOM 763 N N . GLU A 1 93 ? -0.446 -8.893 6.389 1.00 98.69 93 GLU A N 1
ATOM 764 C CA . GLU A 1 93 ? 0.515 -9.371 7.393 1.00 98.69 93 GLU A CA 1
ATOM 765 C C . GLU A 1 93 ? 0.986 -8.215 8.281 1.00 98.69 93 GLU A C 1
ATOM 767 O O . GLU A 1 93 ? 0.922 -8.309 9.506 1.00 98.69 93 GLU A O 1
ATOM 772 N N . THR A 1 94 ? 1.349 -7.084 7.668 1.00 98.62 94 THR A N 1
ATOM 773 C CA . THR A 1 94 ? 1.737 -5.876 8.403 1.00 98.62 94 THR A CA 1
ATOM 774 C C . THR A 1 94 ? 0.591 -5.347 9.262 1.00 98.62 94 THR A C 1
ATOM 776 O O . THR A 1 94 ? 0.805 -5.052 10.428 1.00 98.62 94 THR A O 1
ATOM 779 N N . LEU A 1 95 ? -0.640 -5.277 8.753 1.00 98.50 95 LEU A N 1
ATOM 780 C CA . LEU A 1 95 ? -1.804 -4.872 9.549 1.00 98.50 95 LEU A CA 1
ATOM 781 C C . LEU A 1 95 ? -2.005 -5.766 10.779 1.00 98.50 95 LEU A C 1
ATOM 783 O O . LEU A 1 95 ? -2.292 -5.272 11.873 1.00 98.50 95 LEU A O 1
ATOM 787 N N . ASN A 1 96 ? -1.812 -7.075 10.622 1.00 98.31 96 ASN A N 1
ATOM 788 C CA . ASN A 1 96 ? -1.996 -8.036 11.698 1.00 98.31 96 ASN A CA 1
ATOM 789 C C . ASN A 1 96 ? -1.017 -7.829 12.869 1.00 98.31 96 ASN A C 1
ATOM 791 O O . ASN A 1 96 ? -1.405 -8.020 14.020 1.00 98.31 96 ASN A O 1
ATOM 795 N N . GLU A 1 97 ? 0.209 -7.368 12.608 1.00 98.44 97 GLU A N 1
ATOM 796 C CA . GLU A 1 97 ? 1.196 -7.031 13.650 1.00 98.44 97 GLU A CA 1
ATOM 797 C C . GLU A 1 97 ? 0.722 -5.899 14.576 1.00 98.44 97 GLU A C 1
ATOM 799 O O . GLU A 1 97 ? 1.084 -5.852 15.752 1.00 98.44 97 GLU A O 1
ATOM 804 N N . TYR A 1 98 ? -0.133 -5.007 14.072 1.00 97.94 98 TYR A N 1
ATOM 805 C CA . TYR A 1 98 ? -0.674 -3.872 14.822 1.00 97.94 98 TYR A CA 1
ATOM 806 C C . TYR A 1 98 ? -2.104 -4.113 15.329 1.00 97.94 98 TYR A C 1
ATOM 808 O O . TYR A 1 98 ? -2.652 -3.259 16.028 1.00 97.94 98 TYR A O 1
ATOM 816 N N . ARG A 1 99 ? -2.706 -5.277 15.042 1.00 97.38 99 ARG A N 1
ATOM 817 C CA . ARG A 1 99 ? -4.115 -5.584 15.348 1.00 97.38 99 ARG A CA 1
ATOM 818 C C . ARG A 1 99 ? -4.481 -5.368 16.811 1.00 97.38 99 ARG A C 1
ATOM 820 O O . ARG A 1 99 ? -5.535 -4.814 17.088 1.00 97.38 99 ARG A O 1
ATOM 827 N N . GLN A 1 100 ? -3.604 -5.740 17.741 1.00 96.56 100 GLN A N 1
ATOM 828 C CA . GLN A 1 100 ? -3.856 -5.587 19.181 1.00 96.56 100 GLN A CA 1
ATOM 829 C C . GLN A 1 100 ? -3.958 -4.120 19.635 1.00 96.56 100 GLN A C 1
ATOM 831 O O . GLN A 1 100 ? -4.533 -3.849 20.682 1.00 96.56 100 GLN A O 1
ATOM 836 N N . GLN A 1 101 ? -3.418 -3.167 18.866 1.00 95.81 101 GLN A N 1
ATOM 837 C CA . GLN A 1 101 ? -3.475 -1.743 19.214 1.00 95.81 101 GLN A CA 1
ATOM 838 C C . GLN A 1 101 ? -4.842 -1.126 18.898 1.00 95.81 101 GLN A C 1
ATOM 840 O O . GLN A 1 101 ? -5.256 -0.190 19.578 1.00 95.81 101 GLN A O 1
ATOM 845 N N . SER A 1 102 ? -5.525 -1.616 17.857 1.00 96.44 102 SER A N 1
ATOM 846 C CA . SER A 1 102 ? -6.862 -1.153 17.470 1.00 96.44 102 SER A CA 1
ATOM 847 C C . SER A 1 102 ? -7.544 -2.162 16.526 1.00 96.44 102 SER A C 1
ATOM 849 O O . SER A 1 102 ? -7.484 -2.006 15.302 1.00 96.44 102 SER A O 1
ATOM 851 N N . PRO A 1 103 ? -8.167 -3.226 17.063 1.00 97.19 103 PRO A N 1
ATOM 852 C CA . PRO A 1 103 ? -8.718 -4.314 16.255 1.00 97.19 103 PRO A CA 1
ATOM 853 C C . PRO A 1 103 ? -9.773 -3.852 15.246 1.00 97.19 103 PRO A C 1
ATOM 855 O O . PRO A 1 103 ? -9.740 -4.256 14.084 1.00 97.19 103 PRO A O 1
ATOM 858 N N . GLU A 1 104 ? -10.689 -2.980 15.665 1.00 97.31 104 GLU A N 1
ATOM 859 C CA . GLU A 1 104 ? -11.782 -2.472 14.836 1.00 97.31 104 GLU A CA 1
ATOM 860 C C . GLU A 1 104 ? -11.253 -1.617 13.681 1.00 97.31 104 GLU A C 1
ATOM 862 O O . GLU A 1 104 ? -11.694 -1.772 12.541 1.00 97.31 104 GLU A O 1
ATOM 867 N N . PHE A 1 105 ? -10.266 -0.759 13.955 1.00 97.81 105 PHE A N 1
ATOM 868 C CA . PHE A 1 105 ? -9.641 0.084 12.939 1.00 97.81 105 PHE A CA 1
ATOM 869 C C . PHE A 1 105 ? -8.865 -0.748 11.913 1.00 97.81 105 PHE A C 1
ATOM 871 O O . PHE A 1 105 ? -8.966 -0.514 10.708 1.00 97.81 105 PHE A O 1
ATOM 878 N N . ILE A 1 106 ? -8.135 -1.765 12.375 1.00 98.25 106 ILE A N 1
ATOM 879 C CA . ILE A 1 106 ? -7.399 -2.680 11.500 1.00 98.25 106 ILE A CA 1
ATOM 880 C C . ILE A 1 106 ? -8.358 -3.504 10.630 1.00 98.25 106 ILE A C 1
ATOM 882 O O . ILE A 1 106 ? -8.128 -3.612 9.428 1.00 98.25 106 ILE A O 1
ATOM 886 N N . ASN A 1 107 ? -9.477 -3.990 11.180 1.00 97.94 107 ASN A N 1
ATOM 887 C CA . ASN A 1 107 ? -10.526 -4.655 10.397 1.00 97.94 107 ASN A CA 1
ATOM 888 C C . ASN A 1 107 ? -11.096 -3.734 9.306 1.00 97.94 107 ASN A C 1
ATOM 890 O O . ASN A 1 107 ? -11.261 -4.149 8.158 1.00 97.94 107 ASN A O 1
ATOM 894 N N . ALA A 1 108 ? -11.378 -2.470 9.640 1.00 98.00 108 ALA A N 1
ATOM 895 C CA . ALA A 1 108 ? -11.855 -1.493 8.664 1.00 98.00 108 ALA A CA 1
ATOM 896 C C . ALA A 1 108 ? -10.823 -1.249 7.550 1.00 98.00 108 ALA A C 1
ATOM 898 O O . ALA A 1 108 ? -11.189 -1.128 6.378 1.00 98.00 108 ALA A O 1
ATOM 899 N N . TRP A 1 109 ? -9.533 -1.228 7.893 1.00 98.31 109 TRP A N 1
ATOM 900 C CA . TRP A 1 109 ? -8.455 -1.097 6.918 1.00 98.31 109 TRP A CA 1
ATOM 901 C C . TRP A 1 109 ? -8.354 -2.321 6.004 1.00 98.31 109 TRP A C 1
ATOM 903 O O . TRP A 1 109 ? -8.251 -2.163 4.788 1.00 98.31 109 TRP A O 1
ATOM 913 N N . GLU A 1 110 ? -8.485 -3.539 6.527 1.00 98.12 110 GLU A N 1
ATOM 914 C CA . GLU A 1 110 ? -8.496 -4.754 5.702 1.00 98.12 110 GLU A CA 1
ATOM 915 C C . GLU A 1 110 ? -9.616 -4.745 4.657 1.00 98.12 110 GLU A C 1
ATOM 917 O O . GLU A 1 110 ? -9.361 -5.055 3.493 1.00 98.12 110 GLU A O 1
ATOM 922 N N . VAL A 1 111 ? -10.817 -4.277 5.019 1.00 98.06 111 VAL A N 1
ATOM 923 C CA . VAL A 1 111 ? -11.923 -4.098 4.060 1.00 98.06 111 VAL A CA 1
ATOM 924 C C . VAL A 1 111 ? -11.539 -3.121 2.942 1.00 98.06 111 VAL A C 1
ATOM 926 O O . VAL A 1 111 ? -11.876 -3.340 1.775 1.00 98.06 111 VAL A O 1
ATOM 929 N N . LYS A 1 112 ? -10.801 -2.047 3.256 1.00 97.25 112 LYS A N 1
ATOM 930 C CA . LYS A 1 112 ? -10.289 -1.118 2.234 1.00 97.25 112 LYS A CA 1
ATOM 931 C C . LYS A 1 112 ? -9.221 -1.757 1.350 1.00 97.25 112 LYS A C 1
ATOM 933 O O . LYS A 1 112 ? -9.216 -1.492 0.150 1.00 97.25 112 LYS A O 1
ATOM 938 N N . ILE A 1 113 ? -8.357 -2.608 1.902 1.00 97.81 113 ILE A N 1
ATOM 939 C CA . ILE A 1 113 ? -7.371 -3.373 1.124 1.00 97.81 113 ILE A CA 1
ATOM 940 C C . ILE A 1 113 ? -8.073 -4.338 0.158 1.00 97.81 113 ILE A C 1
ATOM 942 O O . ILE A 1 113 ? -7.672 -4.435 -1.001 1.00 97.81 113 ILE A O 1
ATOM 946 N N . ASP A 1 114 ? -9.160 -4.987 0.575 1.00 97.38 114 ASP A N 1
ATOM 947 C CA . ASP A 1 114 ? -9.947 -5.872 -0.296 1.00 97.38 114 ASP A CA 1
ATOM 948 C C . ASP A 1 114 ? -10.655 -5.108 -1.421 1.00 97.38 114 ASP A C 1
ATOM 950 O O . ASP A 1 114 ? -10.654 -5.534 -2.585 1.00 97.38 114 ASP A O 1
ATOM 954 N N . ALA A 1 115 ? -11.208 -3.935 -1.106 1.00 95.19 115 ALA A N 1
ATOM 955 C CA . ALA A 1 115 ? -11.774 -3.038 -2.109 1.00 95.19 115 ALA A CA 1
ATOM 956 C C . ALA A 1 115 ? -10.705 -2.574 -3.115 1.00 95.19 115 ALA A C 1
ATOM 958 O O . ALA A 1 115 ? -10.942 -2.594 -4.326 1.00 95.19 115 ALA A O 1
ATOM 959 N N . PHE A 1 116 ? -9.509 -2.225 -2.632 1.00 93.31 116 PHE A N 1
ATOM 960 C CA . PHE A 1 116 ? -8.364 -1.849 -3.461 1.00 93.31 116 PHE A CA 1
ATOM 961 C C . PHE A 1 116 ? -7.933 -2.994 -4.383 1.00 93.31 116 PHE A C 1
ATOM 963 O O . PHE A 1 116 ? -7.819 -2.796 -5.592 1.00 93.31 116 PHE A O 1
ATOM 970 N N . GLN A 1 117 ? -7.777 -4.210 -3.850 1.00 95.56 117 GLN A N 1
ATOM 971 C CA . GLN A 1 117 ? -7.442 -5.392 -4.644 1.00 95.56 117 GLN A CA 1
ATOM 972 C C . GLN A 1 117 ? -8.476 -5.628 -5.750 1.00 95.56 117 GLN A C 1
ATOM 974 O O . GLN A 1 117 ? -8.111 -5.915 -6.890 1.00 95.56 117 GLN A O 1
ATOM 979 N N . THR A 1 118 ? -9.762 -5.499 -5.423 1.00 95.50 118 THR A N 1
ATOM 980 C CA . THR A 1 118 ? -10.855 -5.652 -6.389 1.00 95.50 118 THR A CA 1
ATOM 981 C C . THR A 1 118 ? -10.770 -4.600 -7.496 1.00 95.50 118 THR A C 1
ATOM 983 O O . THR A 1 118 ? -10.894 -4.943 -8.671 1.00 95.50 118 THR A O 1
ATOM 986 N N . GLY A 1 119 ? -10.513 -3.336 -7.146 1.00 93.12 119 GLY A N 1
ATOM 987 C CA . GLY A 1 119 ? -10.329 -2.251 -8.112 1.00 93.12 119 GLY A CA 1
ATOM 988 C C . GLY A 1 119 ? -9.148 -2.494 -9.053 1.00 93.12 119 GLY A C 1
ATOM 989 O O . GLY A 1 119 ? -9.311 -2.424 -10.270 1.00 93.12 119 GLY A O 1
ATOM 990 N N . PHE A 1 120 ? -7.989 -2.872 -8.506 1.00 93.88 120 PHE A N 1
ATOM 991 C CA . PHE A 1 120 ? -6.802 -3.203 -9.299 1.00 93.88 120 PHE A CA 1
ATOM 992 C C . PHE A 1 120 ? -7.037 -4.396 -10.225 1.00 93.88 120 PHE A C 1
ATOM 994 O O . PHE A 1 120 ? -6.646 -4.347 -11.388 1.00 93.88 120 PHE A O 1
ATOM 1001 N N . LYS A 1 121 ? -7.714 -5.450 -9.751 1.00 95.50 121 LYS A N 1
ATOM 1002 C CA . LYS A 1 121 ? -8.028 -6.618 -10.586 1.00 95.50 121 LYS A CA 1
ATOM 1003 C C . LYS A 1 121 ? -8.888 -6.259 -11.792 1.00 95.50 121 LYS A C 1
ATOM 1005 O O . LYS A 1 121 ? -8.554 -6.653 -12.908 1.00 95.50 121 LYS A O 1
ATOM 1010 N N . LYS A 1 122 ? -9.947 -5.478 -11.575 1.00 94.12 122 LYS A N 1
ATOM 1011 C CA . LYS A 1 122 ? -10.834 -5.027 -12.655 1.00 94.12 122 LYS A CA 1
ATOM 1012 C C . LYS A 1 122 ? -10.092 -4.164 -13.672 1.00 94.12 122 LYS A C 1
ATOM 1014 O O . LYS A 1 122 ? -10.286 -4.339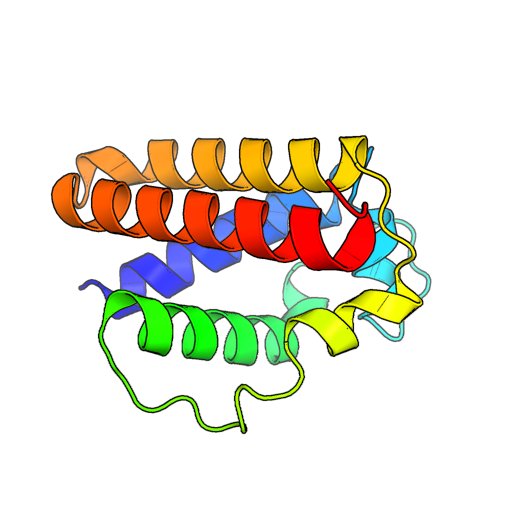 -14.870 1.00 94.12 122 LYS A O 1
ATOM 1019 N N . TYR A 1 123 ? -9.236 -3.263 -13.192 1.00 93.19 123 TYR A N 1
ATOM 1020 C CA . TYR A 1 123 ? -8.508 -2.326 -14.041 1.00 93.19 123 TYR A CA 1
ATOM 1021 C C . TYR A 1 123 ? -7.410 -3.005 -14.871 1.00 93.19 123 TYR A C 1
ATOM 1023 O O . TYR A 1 123 ? -7.381 -2.871 -16.090 1.00 93.19 123 TYR A O 1
ATOM 1031 N N . PHE A 1 124 ? -6.529 -3.772 -14.222 1.00 92.56 124 PHE A N 1
ATOM 1032 C CA . PHE A 1 124 ? -5.317 -4.303 -14.853 1.00 92.56 124 PHE A CA 1
ATOM 1033 C C . PHE A 1 124 ? -5.484 -5.685 -15.481 1.00 92.56 124 PHE A C 1
ATOM 1035 O O . PHE A 1 124 ? -4.753 -6.022 -16.410 1.00 92.56 124 PHE A O 1
ATOM 1042 N N . PHE A 1 125 ? -6.426 -6.500 -14.997 1.00 92.94 125 PHE A N 1
ATOM 1043 C CA . PHE A 1 125 ? -6.498 -7.918 -15.369 1.00 92.94 125 PHE A CA 1
ATOM 1044 C C . PHE A 1 125 ? -7.793 -8.321 -16.074 1.00 92.94 125 PHE A C 1
ATOM 1046 O O . PHE A 1 125 ? -7.936 -9.494 -16.407 1.00 92.94 125 PHE A O 1
ATOM 1053 N N . LYS A 1 126 ? -8.711 -7.373 -16.335 1.00 73.69 126 LYS A N 1
ATOM 1054 C CA . LYS A 1 126 ? -10.024 -7.631 -16.966 1.00 73.69 126 LYS A CA 1
ATOM 1055 C C . LYS A 1 126 ? -10.763 -8.823 -16.327 1.00 73.69 126 LYS A C 1
ATOM 1057 O O . LYS A 1 126 ? -11.387 -9.615 -17.032 1.00 73.69 126 LYS A O 1
ATOM 1062 N N . ALA A 1 127 ? -10.625 -8.957 -15.008 1.00 57.41 127 ALA A N 1
ATOM 1063 C CA . ALA A 1 127 ? -11.251 -9.999 -14.199 1.00 57.41 127 ALA A CA 1
ATOM 1064 C C . ALA A 1 127 ? -12.577 -9.523 -13.598 1.00 57.41 127 ALA A C 1
ATOM 1066 O O . ALA A 1 127 ? -12.675 -8.318 -13.257 1.00 57.41 127 ALA A O 1
#

Secondary structure (DSSP, 8-state):
-HHHHHHHHHHHHHHHHTT-TTTHHHHTTTSS---SS--GGGGHHHHHHHHHHHHHHHH-PPPSS-GGGT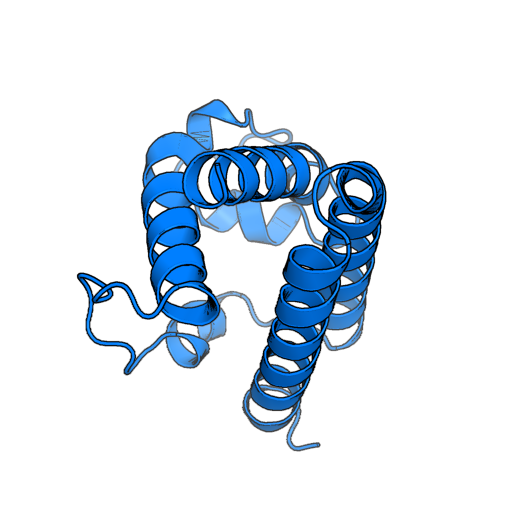TGGGGGG---HHHHHHHHHHHHHHHHHHGGG-HHHHHHHHHHHHHHHHHHHHHHH--

Sequence (127 aa):
MEIQLIEKVTRSFYEKAINDVFIGYHFRKITANSAPLSSIDDFQEHLVNINAFWQAQLLGIKFPRPAAHLLEAHEYLNIHMGELGRWVMLFKETLNEYRQQSPEFINAWEVKIDAFQTGFKKYFFKA

Foldseek 3Di:
DVLVVLLVLLLVLCQDQCPPPQRVVLVCVVAPDVDPGDDSVSCPVVSVLSSLVVCCQQVVPDRPDPPVCPLVVCVVVLDDLVNLVVSLVSSLVSLVVCCVVPVVSSVSVNVVSVVVSVVNCCPNPVD

pLDDT: mean 90.18, std 11.18, range [53.69, 98.75]

Mean predicted aligned error: 4.19 Å

Solvent-accessible surface area (backbone atoms only — not comparable to full-atom values): 7482 Å² total; per-residue (Å²): 112,66,70,62,49,48,50,50,49,53,50,55,35,45,61,49,43,44,70,31,92,81,49,9,72,61,52,42,72,75,40,95,54,89,54,97,70,71,61,68,74,73,37,52,75,57,50,54,54,52,42,44,48,48,43,23,76,76,71,68,42,82,54,94,61,82,77,88,44,67,71,64,74,48,57,89,66,68,78,47,75,67,44,56,51,49,52,53,50,52,46,50,55,44,45,57,77,50,25,90,81,40,51,69,60,40,52,56,46,51,55,51,52,52,53,47,52,52,52,50,37,43,71,77,63,77,97